Protein AF-A0A1I6JIK6-F1 (afdb_monomer_lite)

pLDDT: mean 92.69, std 11.89, range [45.78, 98.5]

Foldseek 3Di:
DDPPPQDPVNLVVVLVVLVVQLVVLVVVLVVLVVLLVVLVVQLVVCVVVVVVVSNVVSVVVNVVSVVVNVVSVVVNVVSVVVSVVSCVSVVD

Secondary structure (DSSP, 8-state):
--TTS--HHHHHHHHHHHHHHHHHHHHHHHHHHHHHHHHHHHHHHHHHTT-HHHHHHHHHHHHHHHHHHHHHHHHHHHHHHHHHHHHHHHT-

Structure (mmCIF, N/CA/C/O backbone):
data_AF-A0A1I6JIK6-F1
#
_entry.id   AF-A0A1I6JIK6-F1
#
loop_
_atom_site.group_PDB
_atom_site.id
_atom_site.type_symbol
_atom_site.label_atom_id
_atom_site.label_alt_id
_atom_site.label_comp_id
_atom_site.label_asym_id
_atom_site.label_entity_id
_atom_site.label_seq_id
_atom_site.pdbx_PDB_ins_code
_atom_site.Cartn_x
_atom_site.Cartn_y
_atom_site.Cartn_z
_atom_site.occupancy
_atom_site.B_iso_or_equiv
_atom_site.auth_seq_id
_atom_site.auth_comp_id
_atom_site.auth_asym_id
_atom_site.auth_atom_id
_atom_site.pdbx_PDB_model_num
ATOM 1 N N . MET A 1 1 ? 23.566 11.170 -25.481 1.00 48.81 1 MET A N 1
ATOM 2 C CA . MET A 1 1 ? 24.644 10.167 -25.608 1.00 48.81 1 MET A CA 1
ATOM 3 C C . MET A 1 1 ? 24.250 9.202 -26.719 1.00 48.81 1 MET A C 1
ATOM 5 O O . MET A 1 1 ? 23.055 8.955 -26.854 1.00 48.81 1 MET A O 1
ATOM 9 N N . PRO A 1 2 ? 25.170 8.775 -27.596 1.00 45.78 2 PRO A N 1
ATOM 10 C CA . PRO A 1 2 ? 24.827 7.936 -28.741 1.00 45.78 2 PRO A CA 1
ATOM 11 C C . PRO A 1 2 ? 24.482 6.509 -28.284 1.00 45.78 2 PRO A C 1
ATOM 13 O O . PRO A 1 2 ? 25.108 5.991 -27.369 1.00 45.78 2 PRO A O 1
ATOM 16 N N . LYS A 1 3 ? 23.524 5.865 -28.964 1.00 52.06 3 LYS A N 1
ATOM 17 C CA . LYS A 1 3 ? 23.017 4.489 -28.739 1.00 52.06 3 LYS A CA 1
ATOM 18 C C . LYS A 1 3 ? 24.071 3.357 -28.851 1.00 52.06 3 LYS A C 1
ATOM 20 O O . LYS A 1 3 ? 23.699 2.197 -28.941 1.00 52.06 3 LYS A O 1
ATOM 25 N N . TYR A 1 4 ? 25.363 3.681 -28.925 1.00 49.66 4 TYR A N 1
ATOM 26 C CA . TYR A 1 4 ? 26.443 2.782 -29.355 1.00 49.66 4 TYR A CA 1
ATOM 27 C C . TYR A 1 4 ? 27.412 2.345 -28.245 1.00 49.66 4 TYR A C 1
ATOM 29 O O . TYR A 1 4 ? 28.267 1.509 -28.514 1.00 49.66 4 TYR A O 1
ATOM 37 N N . GLU A 1 5 ? 27.293 2.880 -27.027 1.00 54.94 5 GLU A N 1
ATOM 38 C CA . GLU A 1 5 ? 28.103 2.444 -25.870 1.00 54.94 5 GLU A CA 1
ATOM 39 C C . GLU A 1 5 ? 27.341 1.512 -24.921 1.00 54.94 5 GLU A C 1
ATOM 41 O O . GLU A 1 5 ? 27.934 0.978 -23.994 1.00 54.94 5 GLU A O 1
ATOM 46 N N . ALA A 1 6 ? 26.048 1.305 -25.171 1.00 61.06 6 ALA A N 1
ATOM 47 C CA . ALA A 1 6 ? 25.151 0.639 -24.248 1.00 61.06 6 ALA A CA 1
ATOM 48 C C . ALA A 1 6 ? 25.278 -0.891 -24.363 1.00 61.06 6 ALA A C 1
ATOM 50 O O . ALA A 1 6 ? 25.025 -1.451 -25.438 1.00 61.06 6 ALA A O 1
ATOM 51 N N . SER A 1 7 ? 25.713 -1.561 -23.294 1.00 77.38 7 SER A N 1
ATOM 52 C CA . SER A 1 7 ? 25.939 -3.012 -23.307 1.00 77.38 7 SER A CA 1
ATOM 53 C C . SER A 1 7 ? 24.665 -3.793 -22.943 1.00 77.38 7 SER A C 1
ATOM 55 O O . SER A 1 7 ? 23.798 -3.268 -22.239 1.00 77.38 7 SER A O 1
ATOM 57 N N . PRO A 1 8 ? 24.514 -5.054 -23.394 1.00 81.94 8 PRO A N 1
ATOM 58 C CA . PRO A 1 8 ? 23.417 -5.918 -22.950 1.00 81.94 8 PRO A CA 1
ATOM 59 C C . PRO A 1 8 ? 23.312 -6.010 -21.421 1.00 81.94 8 PRO A C 1
ATOM 61 O O . PRO A 1 8 ? 22.215 -6.046 -20.871 1.00 81.94 8 PRO A O 1
ATOM 64 N N . GLU A 1 9 ? 24.450 -5.983 -20.729 1.00 86.62 9 GLU A N 1
ATOM 65 C CA . GLU A 1 9 ? 24.518 -6.021 -19.269 1.00 86.62 9 GLU A CA 1
ATOM 66 C C . GLU A 1 9 ? 23.943 -4.750 -18.619 1.00 86.62 9 GLU A C 1
ATOM 68 O O . GLU A 1 9 ? 23.294 -4.838 -17.576 1.00 86.62 9 GLU A O 1
ATOM 73 N N . GLU A 1 10 ? 24.130 -3.576 -19.231 1.00 87.06 10 GLU A N 1
ATOM 74 C CA . GLU A 1 10 ? 23.527 -2.319 -18.762 1.00 87.06 10 GLU A CA 1
ATOM 75 C C . GLU A 1 10 ? 22.006 -2.308 -18.967 1.00 87.06 10 GLU A C 1
ATOM 77 O O . GLU A 1 10 ? 21.269 -1.852 -18.088 1.00 87.06 10 GLU A O 1
ATOM 82 N N . ALA A 1 11 ? 21.529 -2.874 -20.082 1.00 87.06 11 ALA A N 1
ATOM 83 C CA . ALA A 1 11 ? 20.103 -3.047 -20.344 1.00 87.06 11 ALA A CA 1
ATOM 84 C C . ALA A 1 11 ? 19.446 -3.959 -19.303 1.00 87.06 11 ALA A C 1
ATOM 86 O O . ALA A 1 11 ? 18.438 -3.598 -18.694 1.00 87.06 11 ALA A O 1
ATOM 87 N N . GLU A 1 12 ? 20.048 -5.121 -19.042 1.00 90.62 12 GLU A N 1
ATOM 88 C CA . GLU A 1 12 ? 19.554 -6.058 -18.034 1.00 90.62 12 GLU A CA 1
ATOM 89 C C . GLU A 1 12 ? 19.566 -5.460 -16.626 1.00 90.62 12 GLU A C 1
ATOM 91 O O . GLU A 1 12 ? 18.621 -5.672 -15.867 1.00 90.62 12 GLU A O 1
ATOM 96 N N . ALA A 1 13 ? 20.618 -4.721 -16.259 1.00 92.50 13 ALA A N 1
ATOM 97 C CA . ALA A 1 13 ? 20.693 -4.062 -14.959 1.00 92.50 13 ALA A CA 1
ATOM 98 C C . ALA A 1 13 ? 19.584 -3.014 -14.791 1.00 92.50 13 ALA A C 1
ATOM 100 O O . ALA A 1 13 ? 18.892 -3.020 -13.776 1.00 92.50 13 ALA A O 1
ATOM 101 N N . SER A 1 14 ? 19.367 -2.174 -15.805 1.00 92.38 14 SER A N 1
ATOM 102 C CA . SER A 1 14 ? 18.348 -1.124 -15.767 1.00 92.38 14 SER A CA 1
ATOM 103 C C . SER A 1 14 ? 16.919 -1.688 -15.751 1.00 92.38 14 SER A C 1
ATOM 105 O O . SER A 1 14 ? 16.063 -1.241 -14.979 1.00 92.38 14 SER A O 1
ATOM 107 N N . LEU A 1 15 ? 16.644 -2.705 -16.573 1.00 93.38 15 LEU A N 1
ATOM 108 C CA . LEU A 1 15 ? 15.339 -3.373 -16.587 1.00 93.38 15 LEU A CA 1
ATOM 109 C C . LEU A 1 15 ? 15.066 -4.106 -15.274 1.00 93.38 15 LEU A C 1
ATOM 111 O O . LEU A 1 15 ? 13.938 -4.071 -14.783 1.00 93.38 15 LEU A O 1
ATOM 115 N N . ARG A 1 16 ? 16.097 -4.716 -14.679 1.00 95.06 16 ARG A N 1
ATOM 116 C CA . ARG A 1 16 ? 15.998 -5.347 -13.361 1.00 95.06 16 ARG A CA 1
ATOM 117 C C . ARG A 1 16 ? 15.672 -4.330 -12.275 1.00 95.06 16 ARG A C 1
ATOM 119 O O . ARG A 1 16 ? 14.734 -4.563 -11.531 1.00 95.06 16 ARG A O 1
ATOM 126 N N . GLU A 1 17 ? 16.381 -3.205 -12.220 1.00 95.44 17 GLU A N 1
ATOM 127 C CA . GLU A 1 17 ? 16.148 -2.155 -11.216 1.00 95.44 17 GLU A CA 1
ATOM 128 C C . GLU A 1 17 ? 14.710 -1.617 -11.275 1.00 95.44 17 GLU A C 1
ATOM 130 O O . GLU A 1 17 ? 14.010 -1.569 -10.264 1.00 95.44 17 GLU A O 1
ATOM 135 N N . SER A 1 18 ? 14.232 -1.277 -12.475 1.00 94.00 18 SER A N 1
ATOM 136 C CA . SER A 1 18 ? 12.851 -0.803 -12.655 1.00 94.00 18 SER A CA 1
ATOM 137 C C . SER A 1 18 ? 11.799 -1.878 -12.335 1.00 94.00 18 SER A C 1
ATOM 139 O O . SER A 1 18 ? 10.757 -1.554 -11.769 1.00 94.00 18 SER A O 1
ATOM 141 N N . GLY A 1 19 ? 12.075 -3.154 -12.624 1.00 96.00 19 GLY A N 1
ATOM 142 C CA . GLY A 1 19 ? 11.207 -4.268 -12.226 1.00 96.00 19 GLY A CA 1
ATOM 143 C C . GLY A 1 19 ? 11.202 -4.533 -10.714 1.00 96.00 19 GLY A C 1
ATOM 144 O O . GLY A 1 19 ? 10.147 -4.785 -10.134 1.00 96.00 19 GLY A O 1
ATOM 145 N N . GLU A 1 20 ? 12.356 -4.432 -10.050 1.00 97.38 20 GLU A N 1
ATOM 146 C CA . GLU A 1 20 ? 12.483 -4.568 -8.590 1.00 97.38 20 GLU A CA 1
ATOM 147 C C . GLU A 1 20 ? 11.735 -3.454 -7.845 1.00 97.38 20 GLU A C 1
ATOM 149 O O . GLU A 1 20 ? 11.133 -3.708 -6.797 1.00 97.38 20 GLU A O 1
ATOM 154 N N . ALA A 1 21 ? 11.718 -2.237 -8.398 1.00 96.12 21 ALA A N 1
ATOM 155 C CA . ALA A 1 21 ? 10.935 -1.131 -7.855 1.00 96.12 21 ALA A CA 1
ATOM 156 C C . ALA A 1 21 ? 9.426 -1.435 -7.869 1.00 96.12 21 ALA A C 1
ATOM 158 O O . ALA A 1 21 ? 8.764 -1.260 -6.845 1.00 96.12 21 ALA A O 1
ATOM 159 N N . ILE A 1 22 ? 8.898 -1.954 -8.986 1.00 98.06 22 ILE A N 1
ATOM 160 C CA . ILE A 1 22 ? 7.490 -2.374 -9.091 1.00 98.06 22 ILE A CA 1
ATOM 161 C C . ILE A 1 22 ? 7.192 -3.474 -8.071 1.00 98.06 22 ILE A C 1
ATOM 163 O O . ILE A 1 22 ? 6.276 -3.325 -7.269 1.00 98.06 22 ILE A O 1
ATOM 167 N N . PHE A 1 23 ? 8.012 -4.528 -8.032 1.00 97.88 23 PHE A N 1
ATOM 168 C CA . PHE A 1 23 ? 7.823 -5.640 -7.097 1.00 97.88 23 PHE A CA 1
ATOM 169 C C . PHE A 1 23 ? 7.799 -5.183 -5.630 1.00 97.88 23 PHE A C 1
ATOM 171 O O . PHE A 1 23 ? 7.000 -5.663 -4.826 1.00 97.88 23 PHE A O 1
ATOM 178 N N . THR A 1 24 ? 8.670 -4.238 -5.269 1.00 98.00 24 THR A N 1
ATOM 179 C CA . THR A 1 24 ? 8.727 -3.684 -3.909 1.00 98.00 24 THR A CA 1
ATOM 180 C C . THR A 1 24 ? 7.444 -2.931 -3.562 1.00 98.00 24 THR A C 1
ATOM 182 O O . THR A 1 24 ? 6.916 -3.097 -2.462 1.00 98.00 24 THR A O 1
ATOM 185 N N . LEU A 1 25 ? 6.928 -2.132 -4.496 1.00 98.06 25 LEU A N 1
ATOM 186 C CA . LEU A 1 25 ? 5.687 -1.386 -4.310 1.00 98.06 25 LEU A CA 1
ATOM 187 C C . LEU A 1 25 ? 4.460 -2.309 -4.262 1.00 98.06 25 LEU A C 1
ATOM 189 O O . LEU A 1 25 ? 3.596 -2.106 -3.416 1.00 98.06 25 LEU A O 1
ATOM 193 N N . GLU A 1 26 ? 4.399 -3.352 -5.094 1.00 98.12 26 GLU A N 1
ATOM 194 C CA . GLU A 1 26 ? 3.331 -4.364 -5.040 1.00 98.12 26 GLU A CA 1
ATOM 195 C C . GLU A 1 26 ? 3.314 -5.087 -3.687 1.00 98.12 26 GLU A C 1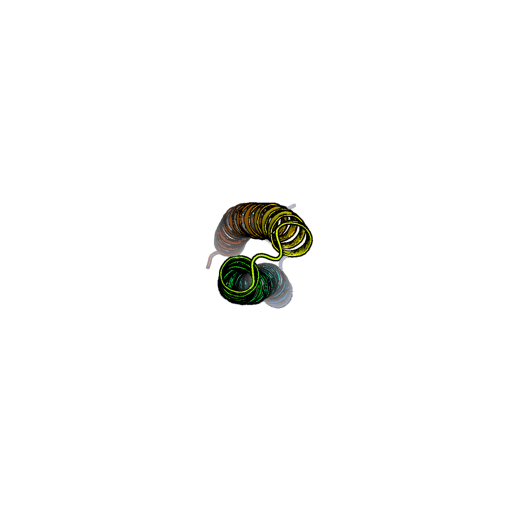
ATOM 197 O O . GLU A 1 26 ? 2.252 -5.333 -3.115 1.00 98.12 26 GLU A O 1
ATOM 202 N N . ASN A 1 27 ? 4.493 -5.393 -3.138 1.00 98.25 27 ASN A N 1
ATOM 203 C CA . ASN A 1 27 ? 4.602 -5.997 -1.813 1.00 98.25 27 ASN A CA 1
ATOM 204 C C . ASN A 1 27 ? 4.123 -5.038 -0.712 1.00 98.25 27 ASN A C 1
ATOM 206 O O . ASN A 1 27 ? 3.346 -5.434 0.155 1.00 98.25 27 ASN A O 1
ATOM 210 N N . ALA A 1 28 ? 4.538 -3.769 -0.774 1.00 97.94 28 ALA A N 1
ATOM 211 C CA . ALA A 1 28 ? 4.082 -2.743 0.160 1.00 97.94 28 ALA A CA 1
ATOM 212 C C . ALA A 1 28 ? 2.559 -2.548 0.096 1.00 97.94 28 ALA A C 1
ATOM 214 O O . ALA A 1 28 ? 1.918 -2.439 1.141 1.00 97.94 28 ALA A O 1
ATOM 215 N N . LEU A 1 29 ? 1.978 -2.571 -1.110 1.00 98.31 29 LEU A N 1
ATOM 216 C CA . LEU A 1 29 ? 0.534 -2.494 -1.311 1.00 98.31 29 LEU A CA 1
ATOM 217 C C . LEU A 1 29 ? -0.180 -3.652 -0.610 1.00 98.31 29 LEU A C 1
ATOM 219 O O . LEU A 1 29 ? -1.082 -3.405 0.182 1.00 98.31 29 LEU A O 1
ATOM 223 N N . ALA A 1 30 ? 0.270 -4.890 -0.831 1.00 98.19 30 ALA A N 1
ATOM 224 C CA . ALA A 1 30 ? -0.335 -6.069 -0.213 1.00 98.19 30 ALA A CA 1
ATOM 225 C C . ALA A 1 30 ? -0.300 -6.011 1.326 1.00 98.19 30 ALA A C 1
ATOM 227 O O . ALA A 1 30 ? -1.272 -6.371 1.986 1.00 98.19 30 ALA A O 1
ATOM 228 N N . VAL A 1 31 ? 0.800 -5.521 1.908 1.00 98.31 31 VAL A N 1
ATOM 229 C CA . VAL A 1 31 ? 0.920 -5.340 3.365 1.00 98.31 31 VAL A CA 1
ATOM 230 C C . VAL A 1 31 ? -0.036 -4.257 3.875 1.00 98.31 31 VAL A C 1
ATOM 232 O O . VAL A 1 31 ? -0.663 -4.431 4.922 1.00 98.31 31 VAL A O 1
ATOM 235 N N . ALA A 1 32 ? -0.162 -3.141 3.154 1.00 98.19 32 ALA A N 1
ATOM 236 C CA . ALA A 1 32 ? -1.071 -2.0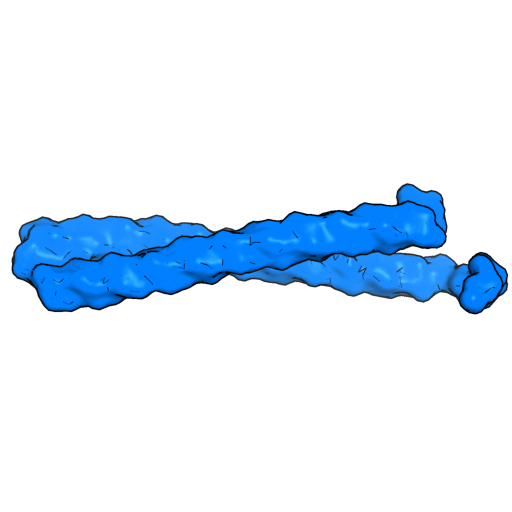61 3.529 1.00 98.19 32 ALA A CA 1
ATOM 237 C C . ALA A 1 32 ? -2.546 -2.493 3.420 1.00 98.19 32 ALA A C 1
ATOM 239 O O . ALA A 1 32 ? -3.343 -2.186 4.306 1.00 98.19 32 ALA A O 1
ATOM 240 N N . GLU A 1 33 ? -2.898 -3.257 2.384 1.00 98.12 33 GLU A N 1
ATOM 241 C CA . GLU A 1 33 ? -4.229 -3.852 2.212 1.00 98.12 33 GLU A CA 1
ATOM 242 C C . GLU A 1 33 ? -4.554 -4.838 3.342 1.00 98.12 33 GLU A C 1
ATOM 244 O O . GLU A 1 33 ? -5.612 -4.723 3.962 1.00 98.12 33 GLU A O 1
ATOM 249 N N . GLU A 1 34 ? -3.622 -5.728 3.704 1.00 98.38 34 GLU A N 1
ATOM 250 C CA . GLU A 1 34 ? -3.800 -6.636 4.847 1.00 98.38 34 GLU A CA 1
ATOM 251 C C . GLU A 1 34 ? -4.021 -5.854 6.153 1.00 98.38 34 GLU A C 1
ATOM 253 O O . GLU A 1 34 ? -4.898 -6.193 6.955 1.00 98.38 34 GLU A O 1
ATOM 258 N N . ARG A 1 35 ? -3.266 -4.767 6.375 1.00 97.88 35 ARG A N 1
ATOM 259 C CA . ARG A 1 35 ? -3.462 -3.914 7.557 1.00 97.88 35 ARG A CA 1
ATOM 260 C C . ARG A 1 35 ? -4.830 -3.234 7.548 1.00 97.88 35 ARG A C 1
ATOM 262 O O . ARG A 1 35 ? -5.443 -3.125 8.610 1.00 97.88 35 ARG A O 1
ATOM 269 N N . SER A 1 36 ? -5.314 -2.802 6.384 1.00 98.06 36 SER A N 1
ATOM 270 C CA . SER A 1 36 ? -6.658 -2.238 6.229 1.00 98.06 36 SER A CA 1
ATOM 271 C C . SER A 1 36 ? -7.725 -3.255 6.640 1.00 98.06 36 SER A C 1
ATOM 273 O O . SER A 1 36 ? -8.567 -2.948 7.478 1.00 98.06 36 SER A O 1
ATOM 275 N N . GLU A 1 37 ? -7.660 -4.490 6.142 1.00 98.00 37 GLU A N 1
ATOM 276 C CA . GLU A 1 37 ? -8.624 -5.541 6.507 1.00 98.00 37 GLU A CA 1
ATOM 277 C C . GLU A 1 37 ? -8.612 -5.855 8.013 1.00 98.00 37 GLU A C 1
ATOM 279 O O . GLU A 1 37 ? -9.663 -6.045 8.631 1.00 98.00 37 GLU A O 1
ATOM 284 N N . GLN A 1 38 ? -7.429 -5.873 8.635 1.00 98.25 38 GLN A N 1
ATOM 285 C CA . GLN A 1 38 ? -7.304 -6.054 10.085 1.00 98.25 38 GLN A CA 1
ATOM 286 C C . GLN A 1 38 ? -7.950 -4.900 10.859 1.00 98.25 38 GLN A C 1
ATOM 288 O O . GLN A 1 38 ? -8.672 -5.138 11.827 1.00 98.25 38 GLN A O 1
ATOM 293 N N . LEU A 1 39 ? -7.728 -3.654 10.431 1.00 98.19 39 LEU A N 1
ATOM 294 C CA . LEU A 1 39 ? -8.324 -2.484 11.072 1.00 98.19 39 LEU A CA 1
ATOM 295 C C . LEU A 1 39 ? -9.853 -2.494 10.974 1.00 98.19 39 LEU A C 1
ATOM 297 O O . LEU A 1 39 ? -10.509 -2.124 11.944 1.00 98.19 39 LEU A O 1
ATOM 301 N N . GLU A 1 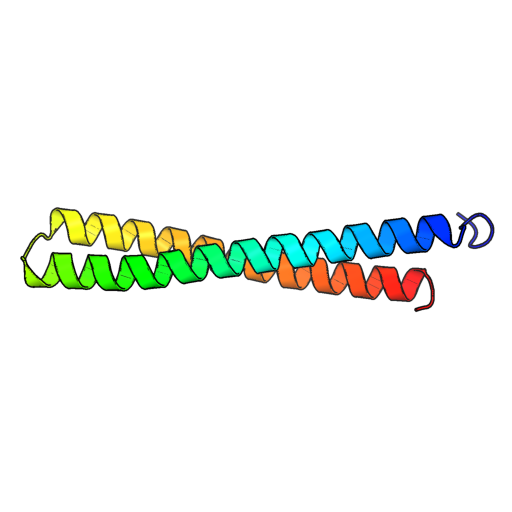40 ? -10.435 -2.961 9.865 1.00 97.81 40 GLU A N 1
ATOM 302 C CA . GLU A 1 40 ? -11.895 -3.102 9.740 1.00 97.81 40 GLU A CA 1
ATOM 303 C C . GLU A 1 40 ? -12.463 -4.050 10.805 1.00 97.81 40 GLU A C 1
ATOM 305 O O . GLU A 1 40 ? -13.475 -3.741 11.441 1.00 97.81 40 GLU A O 1
ATOM 310 N N . GLN A 1 41 ? -11.782 -5.174 11.047 1.00 97.94 41 GLN A N 1
ATOM 311 C CA . GLN A 1 41 ? -12.165 -6.127 12.092 1.00 97.94 41 GLN A CA 1
ATOM 312 C C . GLN A 1 41 ? -12.015 -5.514 13.488 1.00 97.94 41 GLN A C 1
ATOM 314 O O . GLN A 1 41 ? -12.944 -5.582 14.291 1.00 97.94 41 GLN A O 1
ATOM 319 N N . GLU A 1 42 ? -10.885 -4.858 13.769 1.00 97.88 42 GLU A N 1
ATOM 320 C CA . GLU A 1 42 ? -10.643 -4.221 15.068 1.00 97.88 42 GLU A CA 1
ATOM 321 C C . GLU A 1 42 ? -11.648 -3.094 15.372 1.00 97.88 42 GLU A C 1
ATOM 323 O O . GLU A 1 42 ? -12.038 -2.909 16.529 1.00 97.88 42 GLU A O 1
ATOM 328 N N . ILE A 1 43 ? -12.076 -2.340 14.352 1.00 97.94 43 ILE A N 1
ATOM 329 C CA . ILE A 1 43 ? -13.118 -1.307 14.471 1.00 97.94 43 ILE A CA 1
ATOM 330 C C . ILE A 1 43 ? -14.460 -1.955 14.818 1.00 97.94 43 ILE A C 1
ATOM 332 O O . ILE A 1 43 ? -15.144 -1.474 15.724 1.00 97.94 43 ILE A O 1
ATOM 336 N N . GLY A 1 44 ? -14.818 -3.050 14.139 1.00 97.62 44 GLY A N 1
ATOM 337 C CA . GLY A 1 44 ? -16.019 -3.829 14.444 1.00 97.62 44 GLY A CA 1
ATOM 338 C C . GLY A 1 44 ? -16.023 -4.339 15.886 1.00 97.62 44 GLY A C 1
ATOM 339 O O . GLY A 1 44 ? -16.985 -4.111 16.620 1.00 97.62 44 GLY A O 1
ATOM 340 N N . ASP A 1 45 ? -14.908 -4.918 16.333 1.00 97.94 45 ASP A N 1
ATOM 341 C CA . ASP A 1 45 ? -14.745 -5.388 17.711 1.00 97.94 45 ASP A CA 1
ATOM 342 C C . ASP A 1 45 ? -14.875 -4.243 18.730 1.00 97.94 45 ASP A C 1
ATOM 344 O O . ASP A 1 45 ? -15.526 -4.398 19.767 1.00 97.94 45 ASP A O 1
ATOM 348 N N . ALA A 1 46 ? -14.271 -3.080 18.453 1.00 97.19 46 ALA A N 1
ATOM 349 C CA . ALA A 1 46 ? -14.357 -1.902 19.320 1.00 97.19 46 ALA A CA 1
ATOM 350 C C . ALA A 1 46 ? -15.791 -1.350 19.405 1.00 97.19 46 ALA A C 1
ATOM 352 O O . ALA A 1 46 ? -16.236 -0.948 20.487 1.00 97.19 46 ALA A O 1
ATOM 353 N N . PHE A 1 47 ? -16.519 -1.371 18.287 1.00 96.81 47 PHE A N 1
ATOM 354 C CA . PHE A 1 47 ? -17.924 -0.985 18.225 1.00 96.81 47 PHE A CA 1
ATOM 355 C C . PHE A 1 47 ? -18.804 -1.928 19.058 1.00 96.81 47 PHE A C 1
ATOM 357 O O . PHE A 1 47 ? -19.595 -1.458 19.882 1.00 96.81 47 PHE A O 1
ATOM 364 N N . ASP A 1 48 ? -18.623 -3.242 18.916 1.00 97.56 48 ASP A N 1
ATOM 365 C CA . ASP A 1 48 ? -19.424 -4.258 19.610 1.00 97.56 48 ASP A CA 1
ATOM 366 C C . ASP A 1 48 ? -19.275 -4.196 21.139 1.00 97.56 48 ASP A C 1
ATOM 368 O O . ASP A 1 48 ? -20.241 -4.430 21.875 1.00 97.56 48 ASP A O 1
ATOM 372 N N . ILE A 1 49 ? -18.089 -3.834 21.639 1.00 97.12 49 ILE A N 1
ATOM 373 C CA . ILE A 1 49 ? -17.844 -3.650 23.082 1.00 97.12 49 ILE A CA 1
ATOM 374 C C . ILE A 1 49 ? -18.146 -2.226 23.581 1.00 97.12 49 ILE A C 1
ATOM 376 O O . ILE A 1 49 ? -18.038 -1.967 24.783 1.00 97.12 49 ILE A O 1
ATOM 380 N N . GLY A 1 50 ? -18.528 -1.306 22.689 1.00 96.31 50 GLY A N 1
ATOM 381 C CA . GLY A 1 50 ? -18.855 0.085 23.015 1.00 96.31 50 GLY A CA 1
ATOM 382 C C . GLY A 1 50 ? -17.654 0.959 23.397 1.00 96.31 50 GLY A C 1
ATOM 383 O O . GLY A 1 50 ? -17.828 1.956 24.105 1.00 96.31 50 GLY A O 1
ATOM 384 N N . ASP A 1 51 ? -16.442 0.608 22.957 1.00 97.31 51 ASP A N 1
ATOM 385 C CA . ASP A 1 51 ? -15.219 1.375 23.220 1.00 97.31 51 ASP A CA 1
ATOM 386 C C . ASP A 1 51 ? -15.001 2.448 22.142 1.00 97.31 51 ASP A C 1
ATOM 388 O O . ASP A 1 51 ? -14.202 2.308 21.213 1.00 97.31 51 ASP A O 1
ATOM 392 N N . SER A 1 52 ? -15.722 3.560 22.287 1.00 95.12 52 SER A N 1
ATOM 393 C CA . SER A 1 52 ? -15.677 4.682 21.341 1.00 95.12 52 SER A CA 1
ATOM 394 C C . SER A 1 52 ? -14.303 5.356 21.236 1.00 95.12 52 SER A C 1
ATOM 396 O O . SER A 1 52 ? -13.978 5.926 20.194 1.00 95.12 52 SER A O 1
ATOM 398 N N . GLY A 1 53 ? -13.479 5.292 22.288 1.00 96.44 53 GLY A N 1
ATOM 399 C CA . GLY A 1 53 ? -12.129 5.858 22.281 1.00 96.44 53 GLY A CA 1
ATOM 400 C C . GLY A 1 53 ? -11.174 5.036 21.418 1.00 96.44 53 GLY A C 1
ATOM 401 O O . GLY A 1 53 ? -10.413 5.595 20.617 1.00 96.44 53 GLY A O 1
ATOM 402 N N . ARG A 1 54 ? -11.247 3.706 21.546 1.00 96.44 54 ARG A N 1
ATOM 403 C CA . ARG A 1 54 ? -10.507 2.786 20.679 1.00 96.44 54 ARG A CA 1
ATOM 404 C C . ARG A 1 54 ? -11.005 2.866 19.239 1.00 96.44 54 ARG A C 1
ATOM 406 O O . ARG A 1 54 ? -10.176 2.997 18.344 1.00 96.44 54 ARG A O 1
ATOM 413 N N . GLN A 1 55 ? -12.321 2.869 19.028 1.00 97.12 55 GLN A N 1
ATOM 414 C CA . GLN A 1 55 ? -12.919 2.969 17.696 1.00 97.12 55 GLN A CA 1
ATOM 415 C C . GLN A 1 55 ? -12.413 4.204 16.934 1.00 97.12 55 GLN A C 1
ATOM 417 O O . GLN A 1 55 ? -11.863 4.063 15.848 1.00 97.12 55 GLN A O 1
ATOM 422 N N . ALA A 1 56 ? -12.498 5.398 17.534 1.00 97.25 56 ALA A N 1
ATOM 423 C CA . ALA A 1 56 ? -12.048 6.635 16.888 1.00 97.25 56 ALA A CA 1
ATOM 424 C C . ALA A 1 56 ? -10.545 6.623 16.549 1.00 97.25 56 ALA A C 1
ATOM 426 O O . ALA A 1 56 ? -10.111 7.218 15.563 1.00 97.25 56 ALA A O 1
ATOM 427 N N . SER A 1 57 ? -9.734 5.950 17.371 1.00 98.00 57 SER A N 1
ATOM 428 C CA . SER A 1 57 ? -8.293 5.829 17.127 1.00 98.00 57 SER A CA 1
ATOM 429 C C . SER A 1 57 ? -7.994 4.893 15.954 1.00 98.00 57 SER A C 1
ATOM 431 O O . SER A 1 57 ? -7.124 5.201 15.142 1.00 98.00 57 SER A O 1
ATOM 433 N N . LEU A 1 58 ? -8.731 3.785 15.850 1.00 98.12 58 LEU A N 1
ATOM 434 C CA . LEU A 1 58 ? -8.616 2.828 14.749 1.00 98.12 58 LEU A CA 1
ATOM 435 C C . LEU A 1 58 ? -9.143 3.406 13.429 1.00 98.12 58 LEU A C 1
ATOM 437 O O . LEU A 1 58 ? -8.518 3.208 12.395 1.00 98.12 58 LEU A O 1
ATOM 441 N N . GLU A 1 59 ? -10.233 4.177 13.455 1.00 97.44 59 GLU A N 1
ATOM 442 C CA . GLU A 1 59 ? -10.743 4.899 12.278 1.00 97.44 59 GLU A CA 1
ATOM 443 C C . GLU A 1 59 ? -9.713 5.914 11.752 1.00 97.44 59 GLU A C 1
ATOM 445 O O . GLU A 1 59 ? -9.458 5.982 10.552 1.00 97.44 59 GLU A O 1
ATOM 450 N N . ALA A 1 60 ? -9.038 6.649 12.642 1.00 98.06 60 ALA A N 1
ATOM 451 C CA . ALA A 1 60 ? -7.961 7.555 12.240 1.00 98.06 60 ALA A CA 1
ATOM 452 C C . ALA A 1 60 ? -6.731 6.815 11.676 1.00 98.06 60 ALA A C 1
ATOM 454 O O . ALA A 1 60 ? -6.007 7.359 10.840 1.00 98.06 60 ALA A O 1
ATOM 455 N N . GLU A 1 61 ? -6.456 5.594 12.143 1.00 98.06 61 GLU A N 1
ATOM 456 C CA . GLU A 1 61 ? -5.419 4.739 11.559 1.00 98.06 61 GLU A CA 1
ATOM 457 C C . GLU A 1 61 ? -5.840 4.219 10.179 1.00 98.06 61 GLU A C 1
ATOM 459 O O . GLU A 1 61 ? -5.041 4.279 9.246 1.00 98.06 61 GLU A O 1
ATOM 464 N N . MET A 1 62 ? -7.103 3.814 10.023 1.00 98.12 62 MET A N 1
ATOM 465 C CA . MET A 1 62 ? -7.686 3.389 8.748 1.00 98.12 62 MET A CA 1
ATOM 466 C C . MET A 1 62 ? -7.532 4.466 7.675 1.00 98.12 62 MET A C 1
ATOM 468 O O . MET A 1 62 ? -7.062 4.179 6.578 1.00 98.12 62 MET A O 1
ATOM 472 N N . GLU A 1 63 ? -7.862 5.720 7.994 1.00 98.19 63 GLU A N 1
ATOM 473 C CA . GLU A 1 63 ? -7.699 6.838 7.056 1.00 98.19 63 GLU A CA 1
ATOM 474 C C . GLU A 1 63 ? -6.241 6.999 6.593 1.00 98.19 63 GLU A C 1
ATOM 476 O O . GLU A 1 63 ? -5.982 7.283 5.422 1.00 98.19 63 GLU A O 1
ATOM 481 N N . ARG A 1 64 ? -5.268 6.782 7.489 1.00 98.12 64 ARG A N 1
ATOM 482 C CA . ARG A 1 64 ? -3.840 6.846 7.135 1.00 98.12 64 ARG A CA 1
ATOM 483 C C . ARG A 1 64 ? -3.427 5.696 6.228 1.00 98.12 64 ARG A C 1
ATOM 485 O O . ARG A 1 64 ? -2.735 5.948 5.247 1.00 98.12 64 ARG A O 1
ATOM 492 N N . VAL A 1 65 ? -3.861 4.475 6.536 1.00 98.25 65 VAL A N 1
ATOM 493 C CA . VAL A 1 65 ? -3.569 3.290 5.716 1.00 98.25 65 VAL A CA 1
ATOM 494 C C . VAL A 1 65 ? -4.205 3.427 4.332 1.00 98.25 65 VAL A C 1
ATOM 496 O O . VAL A 1 65 ? -3.551 3.170 3.328 1.00 98.25 65 VAL A O 1
ATOM 499 N N . GLN A 1 66 ? -5.435 3.935 4.238 1.00 98.38 66 GLN A N 1
ATOM 500 C CA . GLN A 1 66 ? -6.073 4.205 2.947 1.00 98.38 66 GLN A CA 1
ATOM 501 C C . GLN A 1 66 ? -5.311 5.257 2.131 1.00 98.38 66 GLN A C 1
ATOM 503 O O . GLN A 1 66 ? -5.153 5.101 0.919 1.00 98.38 66 GLN A O 1
ATOM 508 N N . GLN A 1 67 ? -4.798 6.308 2.777 1.00 98.44 67 GLN A N 1
ATOM 509 C CA . GLN A 1 67 ? -3.949 7.288 2.098 1.00 98.44 67 GLN A CA 1
ATOM 510 C C . GLN A 1 67 ? -2.620 6.674 1.635 1.00 98.44 67 GLN A C 1
ATOM 512 O O . GLN A 1 67 ? -2.141 6.999 0.549 1.00 98.44 67 GLN A O 1
ATOM 517 N N . GLU A 1 68 ? -2.026 5.786 2.433 1.00 98.19 68 GLU A N 1
ATOM 518 C CA . GLU A 1 68 ? -0.818 5.043 2.067 1.00 98.19 68 GLU A CA 1
ATOM 519 C C . GLU A 1 68 ? -1.061 4.152 0.842 1.00 98.19 68 GLU A C 1
ATOM 521 O O . GLU A 1 68 ? -0.311 4.246 -0.127 1.00 98.19 68 GLU A O 1
ATOM 526 N N . ILE A 1 69 ? -2.162 3.396 0.820 1.00 98.50 69 ILE A N 1
ATOM 527 C CA . ILE A 1 69 ? -2.592 2.591 -0.333 1.00 98.50 69 ILE A CA 1
ATOM 528 C C . ILE A 1 69 ? -2.740 3.460 -1.590 1.00 98.50 69 ILE A C 1
ATOM 530 O O . ILE A 1 69 ? -2.280 3.082 -2.668 1.00 98.50 69 ILE A O 1
ATOM 534 N N . GLN A 1 70 ? -3.357 4.641 -1.485 1.00 98.38 70 GLN A N 1
ATOM 535 C CA . GLN A 1 70 ? -3.493 5.557 -2.626 1.00 98.38 70 GLN A CA 1
ATOM 536 C C . GLN A 1 70 ? -2.140 6.065 -3.139 1.00 98.38 70 GLN A C 1
ATOM 538 O O . GLN A 1 70 ? -1.929 6.152 -4.353 1.00 98.38 70 GLN A O 1
ATOM 543 N N . ASN A 1 71 ? -1.219 6.382 -2.228 1.00 98.38 71 ASN A N 1
ATOM 544 C CA . ASN A 1 71 ? 0.122 6.831 -2.591 1.00 98.38 71 ASN A CA 1
ATOM 545 C C . ASN A 1 71 ? 0.901 5.707 -3.285 1.00 98.38 71 ASN A C 1
ATOM 547 O O . ASN A 1 71 ? 1.440 5.933 -4.364 1.00 98.38 71 ASN A O 1
ATOM 551 N N . ILE A 1 72 ? 0.876 4.488 -2.733 1.00 98.38 72 ILE A N 1
ATOM 552 C CA . ILE A 1 72 ? 1.537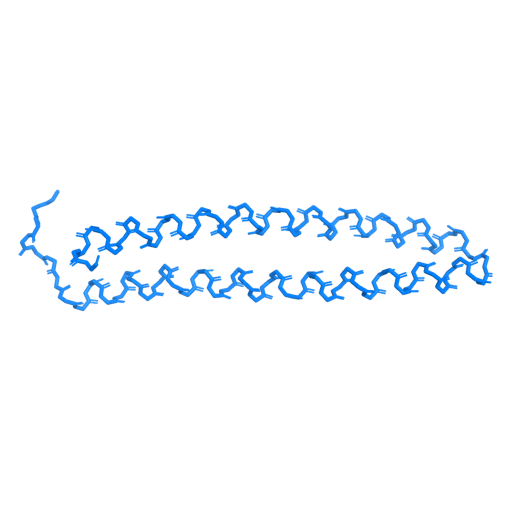 3.321 -3.331 1.00 98.38 72 ILE A CA 1
ATOM 553 C C . ILE A 1 72 ? 0.970 3.030 -4.722 1.00 98.38 72 ILE A C 1
ATOM 555 O O . ILE A 1 72 ? 1.736 2.780 -5.645 1.00 98.38 72 ILE A O 1
ATOM 559 N N . ASN A 1 73 ? -0.350 3.109 -4.908 1.00 98.25 73 ASN A N 1
ATOM 560 C CA . ASN A 1 73 ? -0.961 2.931 -6.228 1.00 98.25 73 ASN A CA 1
ATOM 561 C C . ASN A 1 73 ? -0.493 3.994 -7.235 1.00 98.25 73 ASN A C 1
ATOM 563 O O . ASN A 1 73 ? -0.182 3.664 -8.376 1.00 98.25 73 ASN A O 1
ATOM 567 N N . THR A 1 74 ? -0.381 5.254 -6.808 1.00 98.31 74 THR A N 1
ATOM 568 C CA . THR A 1 74 ? 0.155 6.333 -7.658 1.00 98.31 74 THR A CA 1
ATOM 569 C C . THR A 1 74 ? 1.616 6.066 -8.032 1.00 98.31 74 THR A C 1
ATOM 571 O O . THR A 1 74 ? 2.007 6.212 -9.193 1.00 98.31 74 THR A O 1
ATOM 574 N N . ASP A 1 75 ? 2.421 5.627 -7.064 1.00 98.00 75 ASP A N 1
ATOM 575 C CA . ASP A 1 75 ? 3.824 5.277 -7.284 1.00 98.00 75 ASP A CA 1
ATOM 576 C C . ASP A 1 75 ? 3.961 4.044 -8.193 1.00 98.00 75 ASP A C 1
ATOM 578 O O . ASP A 1 75 ? 4.840 4.017 -9.054 1.00 98.00 75 ASP A O 1
ATOM 582 N N . LEU A 1 76 ? 3.066 3.056 -8.071 1.00 98.00 76 LEU A N 1
ATOM 583 C CA . LEU A 1 76 ? 2.994 1.883 -8.947 1.00 98.00 76 LEU A CA 1
ATOM 584 C C . LEU A 1 76 ? 2.680 2.267 -10.387 1.00 98.00 76 LEU A C 1
ATOM 586 O O . LEU A 1 76 ? 3.323 1.753 -11.302 1.00 98.00 76 LEU A O 1
ATOM 590 N N . GLU A 1 77 ? 1.716 3.157 -10.616 1.00 98.00 77 GLU A N 1
ATOM 591 C CA . GLU A 1 77 ? 1.421 3.664 -11.961 1.00 98.00 77 GLU A CA 1
ATOM 592 C C . GLU A 1 77 ? 2.660 4.335 -12.573 1.00 98.00 77 GLU A C 1
ATOM 594 O O . GLU A 1 77 ? 3.032 4.044 -13.715 1.00 98.00 77 GLU A O 1
ATOM 599 N N . GLY A 1 78 ? 3.353 5.169 -11.790 1.00 97.81 78 GLY A N 1
ATOM 600 C CA . GLY A 1 78 ? 4.594 5.819 -12.208 1.00 97.81 78 GLY A CA 1
ATOM 601 C C . GLY A 1 78 ? 5.731 4.833 -12.498 1.00 97.81 78 GLY A C 1
ATOM 602 O O . GLY A 1 78 ? 6.392 4.941 -13.534 1.00 97.81 78 GLY A O 1
ATOM 603 N N . ALA A 1 79 ? 5.945 3.850 -11.622 1.00 96.94 79 ALA A N 1
ATOM 604 C CA . ALA A 1 79 ? 6.981 2.830 -11.772 1.00 96.94 79 ALA A CA 1
ATOM 605 C C . ALA A 1 79 ? 6.722 1.926 -12.986 1.00 96.94 79 ALA A C 1
ATOM 607 O O . ALA A 1 79 ? 7.646 1.638 -13.747 1.00 96.94 79 ALA A O 1
ATOM 608 N N . ASN A 1 80 ? 5.463 1.547 -13.220 1.00 97.38 80 ASN A N 1
ATOM 609 C CA . ASN A 1 80 ? 5.059 0.796 -14.407 1.00 97.38 80 ASN A CA 1
ATOM 610 C C . ASN A 1 80 ? 5.319 1.586 -15.690 1.00 97.38 80 ASN A C 1
ATOM 612 O O . ASN A 1 80 ? 5.928 1.055 -16.621 1.00 97.38 80 ASN A O 1
ATOM 616 N N . GLN A 1 81 ? 4.925 2.864 -15.735 1.00 97.81 81 GLN A N 1
ATOM 617 C CA . GLN A 1 81 ? 5.210 3.708 -16.895 1.00 97.81 81 GLN A CA 1
ATOM 618 C C . GLN A 1 81 ? 6.720 3.843 -17.126 1.00 97.81 81 GLN A C 1
ATOM 620 O O . GLN A 1 81 ? 7.187 3.698 -18.255 1.00 97.81 81 GLN A O 1
ATOM 625 N N . HIS A 1 82 ? 7.497 4.050 -16.060 1.00 95.62 82 HIS A N 1
ATOM 626 C CA . HIS A 1 82 ? 8.951 4.121 -16.158 1.00 95.62 82 HIS A CA 1
ATOM 627 C C . HIS A 1 82 ? 9.562 2.818 -16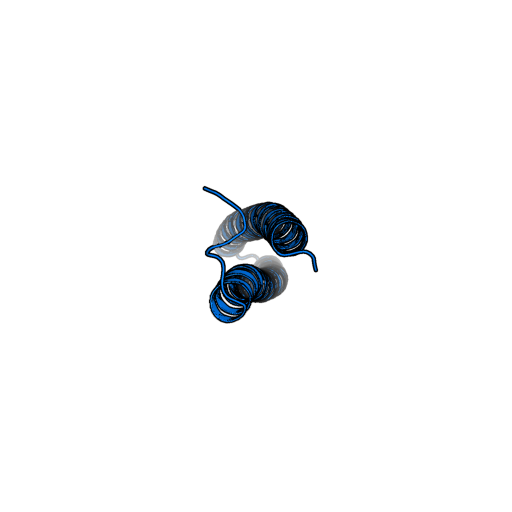.692 1.00 95.62 82 HIS A C 1
ATOM 629 O O . HIS A 1 82 ? 10.440 2.866 -17.552 1.00 95.62 82 HIS A O 1
ATOM 635 N N . HIS A 1 83 ? 9.089 1.657 -16.232 1.00 95.38 83 HIS A N 1
ATOM 636 C CA . HIS A 1 83 ? 9.562 0.362 -16.715 1.00 95.38 83 HIS A CA 1
ATOM 637 C C . HIS A 1 83 ? 9.246 0.150 -18.203 1.00 95.38 83 HIS A C 1
ATOM 639 O O . HIS A 1 83 ? 10.116 -0.299 -18.948 1.00 95.38 83 HIS A O 1
ATOM 645 N N . ILE A 1 84 ? 8.054 0.541 -18.664 1.00 95.12 84 ILE A N 1
ATOM 646 C CA . ILE A 1 84 ? 7.667 0.493 -20.086 1.00 95.12 84 ILE A CA 1
ATOM 647 C C . ILE A 1 84 ? 8.563 1.407 -20.935 1.00 95.12 84 ILE A C 1
ATOM 649 O O . ILE A 1 84 ? 9.051 1.006 -21.999 1.00 95.12 84 ILE A O 1
ATOM 653 N N . ASP A 1 85 ? 8.813 2.630 -20.469 1.00 94.38 85 ASP A N 1
ATOM 654 C CA . ASP A 1 85 ? 9.700 3.570 -21.158 1.00 94.38 85 ASP A CA 1
ATOM 655 C C . ASP A 1 85 ? 11.137 3.028 -21.216 1.00 94.38 85 ASP A C 1
ATOM 657 O O . ASP A 1 85 ? 11.824 3.177 -22.230 1.00 94.38 85 ASP A O 1
ATOM 661 N N . ASN A 1 86 ? 11.576 2.347 -20.155 1.00 91.69 86 ASN A N 1
ATOM 662 C CA . ASN A 1 86 ? 12.882 1.706 -20.077 1.00 91.69 86 ASN A CA 1
ATOM 663 C C . ASN A 1 86 ? 13.003 0.529 -21.063 1.00 91.69 86 ASN A C 1
ATOM 665 O O . ASN A 1 86 ? 13.969 0.458 -21.823 1.00 91.69 86 ASN A O 1
ATOM 669 N N . GLN A 1 87 ? 11.991 -0.343 -21.136 1.00 91.62 87 GLN A N 1
ATOM 670 C CA . GLN A 1 87 ? 11.901 -1.402 -22.154 1.00 91.62 87 GLN A CA 1
ATOM 671 C C . GLN A 1 87 ? 11.988 -0.817 -23.568 1.00 91.62 87 GLN A C 1
ATOM 673 O O . GLN A 1 87 ? 12.828 -1.236 -24.368 1.00 91.62 87 GLN A O 1
ATOM 678 N N . THR A 1 88 ? 11.218 0.241 -23.829 1.00 92.75 88 THR A N 1
ATOM 679 C CA . THR A 1 88 ? 11.206 0.939 -25.121 1.00 92.75 88 THR A CA 1
ATOM 680 C C . THR A 1 88 ? 12.572 1.545 -25.461 1.00 92.75 88 THR A C 1
ATOM 682 O O . THR A 1 88 ? 13.014 1.477 -26.612 1.00 92.75 88 THR A O 1
ATOM 685 N N . PHE A 1 89 ? 13.263 2.137 -24.480 1.00 88.94 89 PHE A N 1
ATOM 686 C CA . PHE A 1 89 ? 14.605 2.695 -24.658 1.00 88.94 89 PHE A CA 1
ATOM 687 C C . PHE A 1 89 ? 15.616 1.622 -25.086 1.00 88.94 89 PHE A C 1
ATOM 689 O O . PHE A 1 89 ? 16.403 1.859 -26.010 1.00 88.94 89 PHE A O 1
ATOM 696 N N . TRP A 1 90 ? 15.552 0.446 -24.459 1.00 87.56 90 TRP A N 1
ATOM 697 C CA . TRP A 1 90 ? 16.431 -0.691 -24.742 1.00 87.56 90 TRP A CA 1
ATOM 698 C C . TRP A 1 90 ? 16.005 -1.535 -25.954 1.00 87.56 90 TRP A C 1
ATOM 700 O O . TRP A 1 90 ? 16.801 -2.333 -26.446 1.00 87.56 90 TRP A O 1
ATOM 710 N N . GLY A 1 91 ? 14.801 -1.318 -26.490 1.00 82.81 91 GLY A N 1
ATOM 711 C CA . GLY A 1 91 ? 14.287 -2.008 -27.676 1.00 82.81 91 GLY A CA 1
ATOM 712 C C . GLY A 1 91 ? 13.650 -3.370 -27.389 1.00 82.81 91 GLY A C 1
ATOM 713 O O . GLY A 1 91 ? 13.686 -4.235 -28.268 1.00 82.81 91 GLY A O 1
ATOM 714 N N . PHE A 1 92 ? 13.106 -3.545 -26.182 1.00 66.88 92 PHE A N 1
ATOM 715 C CA . PHE A 1 92 ? 12.302 -4.699 -25.771 1.00 66.88 92 PHE A CA 1
ATOM 716 C C . PHE A 1 92 ? 10.807 -4.453 -25.985 1.00 66.88 92 PHE A C 1
ATOM 718 O O . PHE A 1 92 ? 10.381 -3.277 -25.909 1.00 66.88 92 PHE A O 1
#

Radius of gyration: 20.45 Å; chains: 1; bounding box: 48×17×53 Å

Sequence (92 aa):
MPKYEASPEEAEASLRESGEAIFTLENALAVAEERSEQLEQEIGDAFDIGDSGRQASLEAEMERVQQEIQNINTDLEG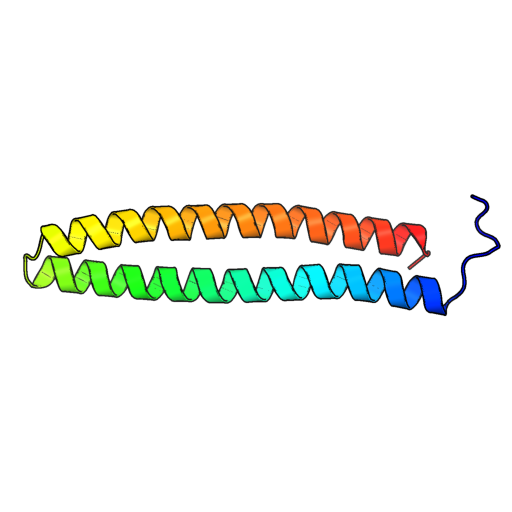ANQHHIDNQTFWGF